Protein AF-A0AAN5CH95-F1 (afdb_monomer_lite)

Secondary structure (DSSP, 8-state):
----EEEE--HHHHHHTT---SEEEHHHHHHHHHS---HHHHHHHHHHEEEPP-----PPPPHHHHHHHHHHHHHHHHHHHHHHH-TT------HHHHHHHHHHHHHHHHHHHHHHHHHHHHHHHHHHHHHHHHHHH-TTS-HHHHHHHHHHHHHHHHHHHHHHHHHHHH-

Sequence (171 aa):
LWMATFVVENRSLLDELNLKKTEFSLDDLEGLYESDADPVALSALLGCIRVKERVEEKRVPTKEFLAKTEQLRLREDEEYKWMKDHPDSYPAVADSVAASSFGREMQAANRQLTVVLNVLLTVVATFVFGFVGLQYTHPDLSQETRLVIGLVMATVVLFADAYFLVKTLDE

Structure (mmCIF, N/CA/C/O backbone):
data_AF-A0AAN5CH95-F1
#
_entry.id   AF-A0AAN5CH95-F1
#
loop_
_atom_site.group_PDB
_atom_site.id
_atom_site.type_symbol
_atom_site.label_atom_id
_atom_site.label_alt_id
_atom_site.label_comp_id
_atom_site.label_asym_id
_atom_site.label_entity_id
_atom_site.label_seq_id
_atom_site.pdbx_PDB_ins_code
_atom_site.Cartn_x
_atom_site.Cartn_y
_atom_site.Cartn_z
_atom_site.occupancy
_atom_site.B_iso_or_equiv
_atom_site.auth_seq_id
_atom_site.auth_comp_id
_atom_site.auth_asym_id
_atom_site.auth_atom_id
_atom_site.pdbx_PDB_model_num
ATOM 1 N N . LEU A 1 1 ? -6.364 23.246 -11.920 1.00 33.62 1 LEU A N 1
ATOM 2 C CA . LEU A 1 1 ? -7.833 23.113 -11.976 1.00 33.62 1 LEU A CA 1
ATOM 3 C C . LEU A 1 1 ? -8.192 23.016 -13.452 1.00 33.62 1 LEU A C 1
ATOM 5 O O . LEU A 1 1 ? -8.024 24.007 -14.145 1.00 33.62 1 LEU A O 1
ATOM 9 N N . TRP A 1 2 ? -8.499 21.830 -13.974 1.00 39.12 2 TRP A N 1
ATOM 10 C CA . TRP A 1 2 ? -8.763 21.647 -15.409 1.00 39.12 2 TRP A CA 1
ATOM 11 C C . TRP A 1 2 ? -10.255 21.355 -15.595 1.00 39.12 2 TRP A C 1
ATOM 13 O O . TRP A 1 2 ? -10.738 20.360 -15.062 1.00 39.12 2 TRP A O 1
ATOM 23 N N . MET A 1 3 ? -10.970 22.246 -16.292 1.00 41.78 3 MET A N 1
ATOM 24 C CA . MET A 1 3 ? -12.407 22.131 -16.578 1.00 41.78 3 MET A CA 1
ATOM 25 C C . MET A 1 3 ? -12.648 21.041 -17.626 1.00 41.78 3 MET A C 1
ATOM 27 O O . MET A 1 3 ? -12.111 21.110 -18.733 1.00 41.78 3 MET A O 1
ATOM 31 N N . ALA A 1 4 ? -13.440 20.030 -17.271 1.00 49.69 4 ALA A N 1
ATOM 32 C CA . ALA A 1 4 ? -13.921 19.032 -18.216 1.00 49.69 4 ALA A CA 1
ATOM 33 C C . ALA A 1 4 ? -14.977 19.670 -19.129 1.00 49.69 4 ALA A C 1
ATOM 35 O O . ALA A 1 4 ? -15.942 20.255 -18.641 1.00 49.69 4 ALA A O 1
ATOM 36 N N . THR A 1 5 ? -14.777 19.568 -20.443 1.00 54.44 5 THR A N 1
ATOM 37 C CA . THR A 1 5 ? -15.723 20.046 -21.454 1.00 54.44 5 THR A CA 1
ATOM 38 C C . THR A 1 5 ? -16.447 18.868 -22.101 1.00 54.44 5 THR A C 1
ATOM 40 O O . THR A 1 5 ? -15.844 17.867 -22.497 1.00 54.44 5 THR A O 1
ATOM 43 N N . PHE A 1 6 ? -17.766 18.986 -22.188 1.00 58.41 6 PHE A N 1
ATOM 44 C CA . PHE A 1 6 ? -18.692 17.973 -22.675 1.00 58.41 6 PHE A CA 1
ATOM 45 C C . PHE A 1 6 ? -19.298 18.419 -24.002 1.00 58.41 6 PHE A C 1
ATOM 47 O O . PHE A 1 6 ? -19.612 19.597 -24.168 1.00 58.41 6 PHE A O 1
ATOM 54 N N . VAL A 1 7 ? -19.481 17.488 -24.939 1.00 58.62 7 VAL A N 1
ATOM 55 C CA . VAL A 1 7 ? -20.092 17.770 -26.245 1.00 58.62 7 VAL A CA 1
ATOM 56 C C . VAL A 1 7 ? -21.387 16.973 -26.367 1.00 58.62 7 VAL A C 1
ATOM 58 O O . VAL A 1 7 ? -21.414 15.776 -26.074 1.00 58.62 7 VAL A O 1
ATOM 61 N N . VAL A 1 8 ? -22.462 17.641 -26.791 1.00 55.62 8 VAL A N 1
ATOM 62 C CA . VAL A 1 8 ? -23.775 17.022 -27.031 1.00 55.62 8 VAL A CA 1
ATOM 63 C C . VAL A 1 8 ? -23.989 16.907 -28.537 1.00 55.62 8 VAL A C 1
ATOM 65 O O . VAL A 1 8 ? -24.054 17.909 -29.246 1.00 55.62 8 VAL A O 1
ATOM 68 N N . GLU A 1 9 ? -24.068 15.675 -29.036 1.00 54.53 9 GLU A N 1
ATOM 69 C CA . GLU A 1 9 ? -24.100 15.384 -30.479 1.00 54.53 9 GLU A CA 1
ATOM 70 C C . GLU A 1 9 ? -25.536 15.346 -31.049 1.00 54.53 9 GLU A C 1
ATOM 72 O O . GLU A 1 9 ? -25.747 15.492 -32.253 1.00 54.53 9 GLU A O 1
ATOM 77 N N . ASN A 1 10 ? -26.547 15.204 -30.183 1.00 55.97 10 ASN A N 1
ATOM 78 C CA . ASN A 1 10 ? -27.949 15.080 -30.576 1.00 55.97 10 ASN A CA 1
ATOM 79 C C . ASN A 1 10 ? -28.628 16.456 -30.731 1.00 55.97 10 ASN A C 1
ATOM 81 O O . ASN A 1 10 ? -29.023 17.081 -29.748 1.00 55.97 10 ASN A O 1
ATOM 85 N N . ARG A 1 11 ? -28.772 16.926 -31.979 1.00 52.00 11 ARG A N 1
ATOM 86 C CA . ARG A 1 11 ? -29.315 18.262 -32.302 1.00 52.00 11 ARG A CA 1
ATOM 87 C C . ARG A 1 11 ? -30.806 18.436 -32.004 1.00 52.00 11 ARG A C 1
ATOM 89 O O . ARG A 1 11 ? -31.222 19.552 -31.724 1.00 52.00 11 ARG A O 1
ATOM 96 N N . SER A 1 12 ? -31.591 17.361 -32.012 1.00 52.78 12 SER A N 1
ATOM 97 C CA . SER A 1 12 ? -33.054 17.416 -31.856 1.00 52.78 12 SER A CA 1
ATOM 98 C C . SER A 1 12 ? -33.488 17.913 -30.471 1.00 52.78 12 SER A C 1
ATOM 100 O O . SER A 1 12 ? -34.473 18.631 -30.354 1.00 52.78 12 SER A O 1
ATOM 102 N N . LEU A 1 13 ? -32.731 17.555 -29.427 1.00 53.50 13 LEU A N 1
ATOM 103 C CA . LEU A 1 13 ? -33.013 17.937 -28.035 1.00 53.50 13 LEU A CA 1
ATOM 104 C C . LEU A 1 13 ? -32.450 19.322 -27.673 1.00 53.50 13 LEU A C 1
ATOM 106 O O . LEU A 1 13 ? -32.910 19.947 -26.721 1.00 53.50 13 LEU A O 1
ATOM 110 N N . LEU A 1 14 ? -31.473 19.819 -28.439 1.00 53.34 14 LEU A N 1
ATOM 111 C CA . LEU A 1 14 ? -30.931 21.172 -28.274 1.00 53.34 14 LEU A CA 1
ATOM 112 C C . LEU A 1 14 ? -31.940 22.240 -28.717 1.00 53.34 14 LEU A C 1
ATOM 114 O O . LEU A 1 14 ? -32.026 23.294 -28.087 1.00 53.34 14 LEU A O 1
ATOM 118 N N . ASP A 1 15 ? -32.732 21.941 -29.751 1.00 55.38 15 ASP A N 1
ATOM 119 C CA . ASP A 1 15 ? -33.787 22.830 -30.243 1.00 55.38 15 ASP A CA 1
ATOM 120 C C . ASP A 1 15 ? -35.007 22.861 -29.300 1.00 55.38 15 ASP A C 1
ATOM 122 O O . ASP A 1 15 ? -35.546 23.938 -29.052 1.00 55.38 15 ASP A O 1
ATOM 126 N N . GLU A 1 16 ? -35.405 21.726 -28.704 1.00 53.97 16 GLU A N 1
ATOM 127 C CA . GLU A 1 16 ? -36.497 21.675 -27.708 1.00 53.97 16 GLU A CA 1
ATOM 128 C C . GLU A 1 16 ? -36.153 22.410 -26.405 1.00 53.97 16 GLU A C 1
ATOM 130 O O . GLU A 1 16 ? -37.018 23.052 -25.809 1.00 53.97 16 GLU A O 1
ATOM 135 N N . LEU A 1 17 ? -34.886 22.373 -25.985 1.00 56.75 17 LEU A N 1
ATOM 136 C CA . LEU A 1 17 ? -34.401 23.084 -24.796 1.00 56.75 17 LEU A CA 1
ATOM 137 C C . LEU A 1 17 ? -33.902 24.507 -25.096 1.00 56.75 17 LEU A C 1
ATOM 139 O O . LEU A 1 17 ? -33.457 25.207 -24.188 1.00 56.75 17 LEU A O 1
ATOM 143 N N . ASN A 1 18 ? -33.995 24.961 -26.353 1.00 50.62 18 ASN A N 1
ATOM 144 C CA . ASN A 1 18 ? -33.574 26.291 -26.808 1.00 50.62 18 ASN A CA 1
ATOM 145 C C . ASN A 1 18 ? -32.097 26.620 -26.480 1.00 50.62 18 ASN A C 1
ATOM 147 O O . ASN A 1 18 ? -31.717 27.776 -26.261 1.00 50.62 18 ASN A O 1
ATOM 151 N N . LEU A 1 19 ? -31.244 25.593 -26.433 1.00 57.41 19 LEU A N 1
ATOM 152 C CA . LEU A 1 19 ? -29.834 25.701 -26.069 1.00 57.41 19 LEU A CA 1
ATOM 153 C C . LEU A 1 19 ? -28.980 25.820 -27.336 1.00 57.41 19 LEU A C 1
ATOM 155 O O . LEU A 1 19 ? -28.738 24.855 -28.052 1.00 57.41 19 LEU A O 1
ATOM 159 N N . LYS A 1 20 ? -28.460 27.024 -27.601 1.00 53.81 20 LYS A N 1
ATOM 160 C CA . LYS A 1 20 ? -27.616 27.314 -28.782 1.00 53.81 20 LYS A CA 1
ATOM 161 C C . LYS A 1 20 ? -26.172 26.809 -28.677 1.00 53.81 20 LYS A C 1
ATOM 163 O O . LYS A 1 20 ? -25.408 26.957 -29.630 1.00 53.81 20 LYS A O 1
ATOM 168 N N . LYS A 1 21 ? -25.764 26.287 -27.519 1.00 55.28 21 LYS A N 1
ATOM 169 C CA . LYS A 1 21 ? -24.371 25.936 -27.219 1.00 55.28 21 LYS A CA 1
ATOM 170 C C . LYS A 1 21 ? -24.211 24.417 -27.268 1.00 55.28 21 LYS A C 1
ATOM 172 O O . LYS A 1 21 ? -24.979 23.696 -26.652 1.00 55.28 21 LYS A O 1
ATOM 177 N N . THR A 1 22 ? -23.222 23.941 -28.018 1.00 54.00 22 THR A N 1
ATOM 178 C CA . THR A 1 22 ? -22.950 22.507 -28.236 1.00 54.00 22 THR A CA 1
ATOM 179 C C . THR A 1 22 ? -21.805 21.971 -27.370 1.00 54.00 22 THR A C 1
ATOM 181 O O . THR A 1 22 ? -21.511 20.779 -27.412 1.00 54.00 22 THR A O 1
ATOM 184 N N . GLU A 1 23 ? -21.158 22.846 -26.594 1.00 57.53 23 GLU A N 1
ATOM 185 C CA . GLU A 1 23 ? -20.067 22.525 -25.672 1.00 57.53 23 GLU A CA 1
ATOM 186 C C . GLU A 1 23 ? -20.398 23.076 -24.278 1.00 57.53 23 GLU A C 1
ATOM 188 O O . GLU A 1 23 ? -20.630 24.279 -24.127 1.00 57.53 23 GLU A O 1
ATOM 193 N N . PHE A 1 24 ? -20.412 22.211 -23.267 1.00 59.81 24 PHE A N 1
ATOM 194 C CA . PHE A 1 24 ? -20.768 22.559 -21.889 1.00 59.81 24 PHE A CA 1
ATOM 195 C C . PHE A 1 24 ? -19.590 22.291 -20.947 1.00 59.81 24 PHE A C 1
ATOM 197 O O . PHE A 1 24 ? -18.926 21.261 -21.064 1.00 59.81 24 PHE A O 1
ATOM 204 N N . SER A 1 25 ? -19.312 23.216 -20.027 1.00 57.97 25 SER A N 1
ATOM 205 C CA . SER A 1 25 ? -18.417 22.983 -18.878 1.00 57.97 25 SER A CA 1
ATOM 206 C C . SER A 1 25 ? -19.212 22.400 -17.698 1.00 57.97 25 SER A C 1
ATOM 208 O O . SER A 1 25 ? -20.439 22.482 -17.696 1.00 57.97 25 SER A O 1
ATOM 210 N N . LEU A 1 26 ? -18.539 21.847 -16.681 1.00 56.69 26 LEU A N 1
ATOM 211 C CA . LEU A 1 26 ? -19.194 21.385 -15.441 1.00 56.69 26 LEU A CA 1
ATOM 212 C C . LEU A 1 26 ? -20.021 22.496 -14.767 1.00 56.69 26 LEU A C 1
ATOM 214 O O . LEU A 1 26 ? -21.150 22.238 -14.367 1.00 56.69 26 LEU A O 1
ATOM 218 N N . ASP A 1 27 ? -19.499 23.725 -14.732 1.00 61.00 27 ASP A N 1
ATOM 219 C CA . ASP A 1 27 ? -20.184 24.877 -14.124 1.00 61.00 27 ASP A CA 1
ATOM 220 C C . ASP A 1 27 ? -21.465 25.271 -14.890 1.00 61.00 27 ASP A C 1
ATOM 222 O O . ASP A 1 27 ? -22.464 25.669 -14.297 1.00 61.00 27 ASP A O 1
ATOM 226 N N . ASP A 1 28 ? -21.464 25.113 -16.222 1.00 62.59 28 ASP A N 1
ATOM 227 C CA . ASP A 1 28 ? -22.647 25.370 -17.057 1.00 62.59 28 ASP A CA 1
ATOM 228 C C . ASP A 1 28 ? -23.739 24.310 -16.801 1.00 62.59 28 ASP A C 1
ATOM 230 O O . ASP A 1 28 ? -24.929 24.602 -16.912 1.00 62.59 28 ASP A O 1
ATOM 234 N N . LEU A 1 29 ? -23.343 23.076 -16.465 1.00 61.78 29 LEU A N 1
ATOM 235 C CA . LEU A 1 29 ? -24.256 21.966 -16.186 1.00 61.78 29 LEU A CA 1
ATOM 236 C C . LEU A 1 29 ? -24.918 22.109 -14.806 1.00 61.78 29 LEU A C 1
ATOM 238 O O . LEU A 1 29 ? -26.097 21.793 -14.655 1.00 61.78 29 LEU A O 1
ATOM 242 N N . GLU A 1 30 ? -24.172 22.613 -13.821 1.00 63.47 30 GLU A N 1
ATOM 243 C CA . GLU A 1 30 ? -24.667 22.894 -12.469 1.00 63.47 30 GLU A CA 1
ATOM 244 C C . GLU A 1 30 ? -25.701 24.033 -12.480 1.00 63.47 30 GLU A C 1
ATOM 246 O O . GLU A 1 30 ? -26.777 23.892 -11.900 1.00 63.47 30 GLU A O 1
ATOM 251 N N . GLY A 1 31 ? -25.469 25.091 -13.268 1.00 62.28 31 GLY A N 1
ATOM 252 C CA . GLY A 1 31 ? -26.448 26.171 -13.454 1.00 62.28 31 GLY A CA 1
ATOM 253 C C . GLY A 1 31 ? -27.760 25.736 -14.129 1.00 62.28 31 GLY A C 1
ATOM 254 O O . GLY A 1 31 ? -28.807 26.341 -13.900 1.00 62.28 31 GLY A O 1
ATOM 255 N N . LEU A 1 32 ? -27.733 24.668 -14.934 1.00 62.69 32 LEU A N 1
ATOM 256 C CA . LEU A 1 32 ? -28.929 24.063 -15.537 1.00 62.69 32 LEU A CA 1
ATOM 257 C C . LEU A 1 32 ? -29.699 23.153 -14.570 1.00 62.69 32 LEU A C 1
ATOM 259 O O . LEU A 1 32 ? -30.886 22.929 -14.785 1.00 62.69 32 LEU A O 1
ATOM 263 N N . TYR A 1 33 ? -29.036 22.633 -13.536 1.00 60.00 33 TYR A N 1
ATOM 264 C CA . TYR A 1 33 ? -29.663 21.857 -12.466 1.00 60.00 33 TYR A CA 1
ATOM 265 C C . TYR A 1 33 ? -30.299 22.761 -11.397 1.00 60.00 33 TYR A C 1
ATOM 267 O O . TYR A 1 33 ? -31.313 22.392 -10.811 1.00 60.00 33 TYR A O 1
ATOM 275 N N . GLU A 1 34 ? -29.727 23.946 -11.153 1.00 63.53 34 GLU A N 1
ATOM 276 C CA . GLU A 1 34 ? -30.288 24.939 -10.221 1.00 63.53 34 GLU A CA 1
ATOM 277 C C . GLU A 1 34 ? -31.446 25.761 -10.811 1.00 63.53 34 GLU A C 1
ATOM 279 O O . GLU A 1 34 ? -32.284 26.276 -10.072 1.00 63.53 34 GLU A O 1
ATOM 284 N N . SER A 1 35 ? -31.516 25.897 -12.136 1.00 58.41 35 SER A N 1
ATOM 285 C CA . SER A 1 35 ? -32.719 26.387 -12.812 1.00 58.41 35 SER A CA 1
ATOM 286 C C . SER A 1 35 ? -33.765 25.270 -12.784 1.00 58.41 35 SER A C 1
ATOM 288 O O . SER A 1 35 ? -33.402 24.146 -13.097 1.00 58.41 35 SER A O 1
ATOM 290 N N . ASP A 1 36 ? -35.025 25.556 -12.416 1.00 53.97 36 ASP A N 1
ATOM 291 C CA . ASP A 1 36 ? -36.176 24.622 -12.338 1.00 53.97 36 ASP A CA 1
ATOM 292 C C . ASP A 1 36 ? -36.509 23.918 -13.684 1.00 53.97 36 ASP A C 1
ATOM 294 O O . ASP A 1 36 ? -37.611 24.023 -14.229 1.00 53.97 36 ASP A O 1
ATOM 298 N N . ALA A 1 37 ? -35.542 23.224 -14.276 1.00 58.00 37 ALA A N 1
ATOM 299 C CA . ALA A 1 37 ? -35.657 22.491 -15.517 1.00 58.00 37 ALA A CA 1
ATOM 300 C C . ALA A 1 37 ? -36.278 21.121 -15.241 1.00 58.00 37 ALA A C 1
ATOM 302 O O . ALA A 1 37 ? -35.960 20.447 -14.260 1.00 58.00 37 ALA A O 1
ATOM 303 N N . ASP A 1 38 ? -37.176 20.709 -16.133 1.00 59.66 38 ASP A N 1
ATOM 304 C CA . ASP A 1 38 ? -37.957 19.486 -15.990 1.00 59.66 38 ASP A CA 1
ATOM 305 C C . ASP A 1 38 ? -37.013 18.269 -15.822 1.00 59.66 38 ASP A C 1
ATOM 307 O O . ASP A 1 38 ? -36.186 18.006 -16.709 1.00 59.66 38 ASP A O 1
ATOM 311 N N . PRO A 1 39 ? -37.079 17.512 -14.706 1.00 62.38 39 PRO A N 1
ATOM 312 C CA . PRO A 1 39 ? -36.108 16.459 -14.381 1.00 62.38 39 PRO A CA 1
ATOM 313 C C . PRO A 1 39 ? -36.018 15.364 -15.454 1.00 62.38 39 PRO A C 1
ATOM 315 O O . PRO A 1 39 ? -34.977 14.721 -15.623 1.00 62.38 39 PRO A O 1
ATOM 318 N N . VAL A 1 40 ? -37.092 15.179 -16.225 1.00 58.72 40 VAL A N 1
ATOM 319 C CA . VAL A 1 40 ? -37.139 14.246 -17.357 1.00 58.72 40 VAL A CA 1
ATOM 320 C C . VAL A 1 40 ? -36.204 14.699 -18.484 1.00 58.72 40 VAL A C 1
ATOM 322 O O . VAL A 1 40 ? -35.447 13.881 -19.012 1.00 58.72 40 VAL A O 1
ATOM 325 N N . ALA A 1 41 ? -36.175 15.994 -18.804 1.00 62.12 41 ALA A N 1
ATOM 326 C CA . ALA A 1 41 ? -35.332 16.543 -19.865 1.00 62.12 41 ALA A CA 1
ATOM 327 C C . ALA A 1 41 ? -33.840 16.540 -19.484 1.00 62.12 41 ALA A C 1
ATOM 329 O O . ALA A 1 41 ? -32.989 16.220 -20.316 1.00 62.12 41 ALA A O 1
ATOM 330 N N . LEU A 1 42 ? -33.524 16.795 -18.209 1.00 61.84 42 LEU A N 1
ATOM 331 C CA . LEU A 1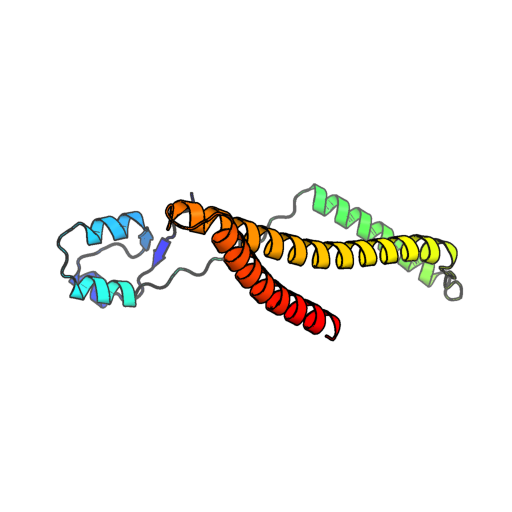 42 ? -32.161 16.698 -17.665 1.00 61.84 42 LEU A CA 1
ATOM 332 C C . LEU A 1 42 ? -31.596 15.276 -17.777 1.00 61.84 42 LEU A C 1
ATOM 334 O O . LEU A 1 42 ? -30.454 15.086 -18.203 1.00 61.84 42 LEU A O 1
ATOM 338 N N . SER A 1 43 ? -32.407 14.264 -17.456 1.00 60.81 43 SER A N 1
ATOM 339 C CA . SER A 1 43 ? -31.990 12.861 -17.562 1.00 60.81 43 SER A CA 1
ATOM 340 C C . SER A 1 43 ? -31.726 12.429 -19.013 1.00 60.81 43 SER A C 1
ATOM 342 O O . SER A 1 43 ? -30.753 11.721 -19.284 1.00 60.81 43 SER A O 1
ATOM 344 N N . ALA A 1 44 ? -32.535 12.916 -19.961 1.00 62.59 44 ALA A N 1
ATOM 345 C CA . ALA A 1 44 ? -32.347 12.668 -21.388 1.00 62.59 44 ALA A CA 1
ATOM 346 C C . ALA A 1 44 ? -31.085 13.358 -21.932 1.00 62.59 44 ALA A C 1
ATOM 348 O O . ALA A 1 44 ? -30.366 12.781 -22.754 1.00 62.59 44 ALA A O 1
ATOM 349 N N . LEU A 1 45 ? -30.779 14.562 -21.436 1.00 62.84 45 LEU A N 1
ATOM 350 C CA . LEU A 1 45 ? -29.578 15.308 -21.801 1.00 62.84 45 LEU A CA 1
ATOM 351 C C . LEU A 1 45 ? -28.316 14.598 -21.293 1.00 62.84 45 LEU A C 1
ATOM 353 O O . LEU A 1 45 ? -27.405 14.367 -22.085 1.00 62.84 45 LEU A O 1
ATOM 357 N N . LEU A 1 46 ? -28.293 14.155 -20.030 1.00 63.59 46 LEU A N 1
ATOM 358 C CA . LEU A 1 46 ? -27.183 13.377 -19.455 1.00 63.59 46 LEU A CA 1
ATOM 359 C C . LEU A 1 46 ? -26.921 12.071 -20.221 1.00 63.59 46 LEU A C 1
ATOM 361 O O . LEU A 1 46 ? -25.764 11.699 -20.414 1.00 63.59 46 LEU A O 1
ATOM 365 N N . GLY A 1 47 ? -27.972 11.412 -20.720 1.00 61.75 47 GLY A N 1
ATOM 366 C CA . GLY A 1 47 ? -27.845 10.229 -21.579 1.00 61.75 47 GLY A CA 1
ATOM 367 C C . GLY A 1 47 ? -27.218 10.506 -22.954 1.00 61.75 47 GLY A C 1
ATOM 368 O O . GLY A 1 47 ? -26.708 9.584 -23.589 1.00 61.75 47 GLY A O 1
ATOM 369 N N . CYS A 1 48 ? -27.224 11.762 -23.410 1.00 55.91 48 CYS A N 1
ATOM 370 C CA . CYS A 1 48 ? -26.682 12.183 -24.706 1.00 55.91 48 CYS A CA 1
ATOM 371 C C . CYS A 1 48 ? -25.286 12.820 -24.619 1.00 55.91 48 CYS A C 1
ATOM 373 O O . CYS A 1 48 ? -24.691 13.121 -25.658 1.00 55.91 48 CYS A O 1
ATOM 375 N N . ILE A 1 49 ? -24.754 13.044 -23.414 1.00 63.25 49 ILE A N 1
ATOM 376 C CA . ILE A 1 49 ? -23.421 13.619 -23.240 1.00 63.25 49 ILE A CA 1
ATOM 377 C C . ILE A 1 49 ? -22.365 12.544 -23.506 1.00 63.25 49 ILE A C 1
ATOM 379 O O . ILE A 1 49 ? -22.283 11.536 -22.803 1.00 63.25 49 ILE A O 1
ATOM 383 N N . ARG A 1 50 ? -21.491 12.790 -24.486 1.00 55.34 50 ARG A N 1
ATOM 384 C CA . ARG A 1 50 ? -20.258 12.016 -24.667 1.00 55.34 50 ARG A CA 1
ATOM 385 C C . ARG A 1 50 ? -19.069 12.870 -24.254 1.00 55.34 50 ARG A C 1
ATOM 387 O O . ARG A 1 50 ? -18.894 13.999 -24.710 1.00 55.34 50 ARG A O 1
ATOM 394 N N . VAL A 1 51 ? -18.252 12.326 -23.356 1.00 57.66 51 VAL A N 1
ATOM 395 C CA . VAL A 1 51 ? -16.996 12.954 -22.935 1.00 57.66 51 VAL A CA 1
ATOM 396 C C . VAL A 1 51 ? -16.079 13.022 -24.152 1.00 57.66 51 VAL A C 1
ATOM 398 O O . VAL A 1 51 ? -15.801 11.995 -24.772 1.00 57.66 51 VAL A O 1
ATOM 401 N N . LYS A 1 52 ? -15.630 14.228 -24.512 1.00 58.06 52 LYS A N 1
ATOM 402 C CA . LYS A 1 52 ? -14.691 14.427 -25.619 1.00 58.06 52 LYS A CA 1
ATOM 403 C C . LYS A 1 52 ? -13.404 13.668 -25.299 1.00 58.06 52 LYS A C 1
ATOM 405 O O . LYS A 1 52 ? -12.781 13.909 -24.265 1.00 58.06 52 LYS A O 1
ATOM 410 N N . GLU A 1 53 ? -13.042 12.720 -26.161 1.00 55.81 53 GLU A N 1
ATOM 411 C CA . GLU A 1 53 ? -11.865 11.878 -25.969 1.00 55.81 53 GLU A CA 1
ATOM 412 C C . GLU A 1 53 ? -10.609 12.751 -25.863 1.00 55.81 53 GLU A C 1
ATOM 414 O O . GLU A 1 53 ? -10.361 13.645 -26.679 1.00 55.81 53 GLU A O 1
ATOM 419 N N . ARG A 1 54 ? -9.845 12.524 -24.792 1.00 48.38 54 ARG A N 1
ATOM 420 C CA . ARG A 1 54 ? -8.629 13.265 -24.471 1.00 48.38 54 ARG A CA 1
ATOM 421 C C . ARG A 1 54 ? -7.579 12.942 -25.532 1.00 48.38 54 ARG A C 1
ATOM 423 O O . ARG A 1 54 ? -6.967 11.882 -25.483 1.00 48.38 54 ARG A O 1
ATOM 430 N N . VAL A 1 55 ? -7.332 13.866 -26.456 1.00 58.38 55 VAL A N 1
ATOM 431 C CA . VAL A 1 55 ? -6.152 13.790 -27.323 1.00 58.38 55 VAL A CA 1
ATOM 432 C C . VAL A 1 55 ? -4.931 13.953 -26.422 1.00 58.38 55 VAL A C 1
ATOM 434 O O . VAL A 1 55 ? -4.715 15.023 -25.854 1.00 58.38 55 VAL A O 1
ATOM 437 N N . GLU A 1 56 ? -4.169 12.878 -26.222 1.00 57.28 56 GLU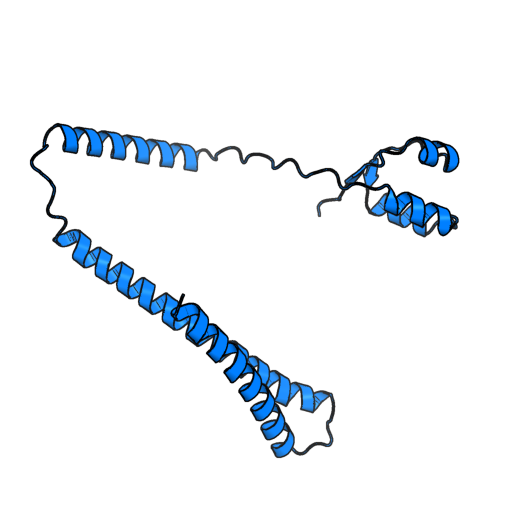 A N 1
ATOM 438 C CA . GLU A 1 56 ? -2.900 12.948 -25.505 1.00 57.28 56 GLU A CA 1
ATOM 439 C C . GLU A 1 56 ? -1.966 13.902 -26.252 1.00 57.28 56 GLU A C 1
ATOM 441 O O . GLU A 1 56 ? -1.534 13.642 -27.377 1.00 57.28 56 GLU A O 1
ATOM 446 N N . GLU A 1 57 ? -1.659 15.039 -25.632 1.00 59.16 57 GLU A N 1
ATOM 447 C CA . GLU A 1 57 ? -0.663 15.960 -26.152 1.00 59.16 57 GLU A CA 1
ATOM 448 C C . GLU A 1 57 ? 0.698 15.256 -26.083 1.00 59.16 57 GLU A C 1
ATOM 450 O O . GLU A 1 57 ? 1.268 15.038 -25.008 1.00 59.16 57 GLU A O 1
ATOM 455 N N . LYS A 1 58 ? 1.191 14.811 -27.243 1.00 59.56 58 LYS A N 1
ATOM 456 C CA . LYS A 1 58 ? 2.479 14.129 -27.367 1.00 59.56 58 LYS A CA 1
ATOM 457 C C . LYS A 1 58 ? 3.556 15.050 -26.797 1.00 59.56 58 LYS A C 1
ATOM 459 O O . LYS A 1 58 ? 3.861 16.083 -27.388 1.00 59.56 58 LYS A O 1
ATOM 464 N N . ARG A 1 59 ? 4.109 14.685 -25.634 1.00 59.88 59 ARG A N 1
ATOM 465 C CA . ARG A 1 59 ? 5.104 15.497 -24.918 1.00 59.88 59 ARG A CA 1
ATOM 466 C C . ARG A 1 59 ? 6.237 15.872 -25.871 1.00 59.88 59 ARG A C 1
ATOM 468 O O . ARG A 1 59 ? 6.933 14.994 -26.382 1.00 59.88 59 ARG A O 1
ATOM 475 N N . VAL A 1 60 ? 6.416 17.169 -26.109 1.00 65.12 60 VAL A N 1
ATOM 476 C CA . VAL A 1 60 ? 7.535 17.681 -26.903 1.00 65.12 60 VAL A CA 1
ATOM 477 C C . VAL A 1 60 ? 8.825 17.381 -26.127 1.00 65.12 60 VAL A C 1
ATOM 479 O O . VAL A 1 60 ? 8.912 17.756 -24.955 1.00 65.12 60 VAL A O 1
ATOM 482 N N . PRO A 1 61 ? 9.813 16.679 -26.711 1.00 65.56 61 PRO A N 1
ATOM 483 C CA . PRO A 1 61 ? 11.025 16.304 -25.990 1.00 65.56 61 PRO A CA 1
ATOM 484 C C . PRO A 1 61 ? 11.782 17.538 -25.480 1.00 65.56 61 PRO A C 1
ATOM 486 O O . PRO A 1 61 ? 12.145 18.419 -26.260 1.00 65.56 61 PRO A O 1
ATOM 489 N N . THR A 1 62 ? 12.053 17.601 -24.174 1.00 76.25 62 THR A N 1
ATOM 490 C CA . THR A 1 62 ? 12.925 18.630 -23.585 1.00 76.25 62 THR A CA 1
ATOM 491 C C . THR A 1 62 ? 14.334 18.515 -24.176 1.00 76.25 62 THR A C 1
ATOM 493 O O . THR A 1 62 ? 14.815 17.409 -24.426 1.00 76.25 62 THR A O 1
ATOM 496 N N . LYS A 1 63 ? 15.035 19.645 -24.351 1.00 78.75 63 LYS A N 1
ATOM 497 C CA . LYS A 1 63 ? 16.407 19.697 -24.901 1.00 78.75 63 LYS A CA 1
ATOM 498 C C . LYS A 1 63 ? 17.382 18.727 -24.214 1.00 78.75 63 LYS A C 1
ATOM 500 O O . LYS A 1 63 ? 18.234 18.148 -24.876 1.00 78.75 63 LYS A O 1
ATOM 505 N N . GLU A 1 64 ? 17.222 18.508 -22.910 1.00 79.12 64 GLU A N 1
ATOM 506 C CA . GLU A 1 64 ? 18.035 17.560 -22.138 1.00 79.12 64 GLU A CA 1
ATOM 507 C C . GLU A 1 64 ? 17.837 16.099 -22.562 1.00 79.12 64 GLU A C 1
ATOM 509 O O . GLU A 1 64 ? 18.800 15.336 -22.600 1.00 79.12 64 GLU A O 1
ATOM 514 N N . PHE A 1 65 ? 16.607 15.702 -22.906 1.00 77.81 65 PHE A N 1
ATOM 515 C CA . PHE A 1 65 ? 16.335 14.347 -23.386 1.00 77.81 65 PHE A CA 1
ATOM 516 C C . PHE A 1 65 ? 16.967 14.127 -24.752 1.00 77.81 65 PHE A C 1
ATOM 518 O O . PHE A 1 65 ? 17.606 13.103 -24.948 1.00 77.81 65 PHE A O 1
ATOM 525 N N . LEU A 1 66 ? 16.871 15.111 -25.650 1.00 81.56 66 LEU A N 1
ATOM 526 C CA . LEU A 1 66 ? 17.498 15.038 -26.970 1.00 81.56 66 LEU A CA 1
ATOM 527 C C . LEU A 1 66 ? 19.022 14.902 -26.863 1.00 81.56 66 LEU A C 1
ATOM 529 O O . LEU A 1 66 ? 19.592 14.024 -27.505 1.00 81.56 66 LEU A O 1
ATOM 533 N N . ALA A 1 67 ? 19.660 15.688 -25.988 1.00 82.81 67 ALA A N 1
ATOM 534 C CA . ALA A 1 67 ? 21.101 15.598 -25.745 1.00 82.81 67 ALA A CA 1
ATOM 535 C C . ALA A 1 67 ? 21.514 14.229 -25.175 1.00 82.81 67 ALA A C 1
ATOM 537 O O . ALA A 1 67 ? 22.521 13.657 -25.590 1.00 82.81 67 ALA A O 1
ATOM 538 N N . LYS A 1 68 ? 20.724 13.662 -24.252 1.00 82.06 68 LYS A N 1
ATOM 539 C CA . LYS A 1 68 ? 20.972 12.307 -23.734 1.00 82.06 68 LYS A CA 1
ATOM 540 C C . LYS A 1 68 ? 20.767 11.235 -24.802 1.00 82.06 68 LYS A C 1
ATOM 542 O O . LYS A 1 68 ? 21.560 10.304 -24.874 1.00 82.06 68 LYS A O 1
ATOM 547 N N . THR A 1 69 ? 19.732 11.353 -25.630 1.00 83.06 69 THR A N 1
ATOM 548 C CA . THR A 1 69 ? 19.480 10.410 -26.726 1.00 83.06 69 THR A CA 1
ATOM 549 C C . THR A 1 69 ? 20.605 10.446 -27.758 1.00 83.06 69 THR A C 1
ATOM 551 O O . THR A 1 69 ? 21.011 9.395 -28.242 1.00 83.06 69 THR A O 1
ATOM 554 N N . GLU A 1 70 ? 21.150 11.624 -28.060 1.00 83.44 70 GLU A N 1
ATOM 555 C CA . GLU A 1 70 ? 22.293 11.772 -28.965 1.00 83.44 70 GLU A CA 1
ATOM 556 C C . GLU A 1 70 ? 23.563 11.125 -28.393 1.00 83.44 70 GLU A C 1
ATOM 558 O O . GLU A 1 70 ? 24.218 10.348 -29.084 1.00 83.44 70 GLU A O 1
ATOM 563 N N . GLN A 1 71 ? 23.860 11.343 -27.106 1.00 83.38 71 GLN A N 1
ATOM 564 C CA . GLN A 1 71 ? 24.984 10.676 -26.434 1.00 83.38 71 GLN A CA 1
ATOM 565 C C . GLN A 1 71 ? 24.849 9.148 -26.423 1.00 83.38 71 GLN A C 1
ATOM 567 O O . GLN A 1 71 ? 25.842 8.443 -26.591 1.00 83.38 71 GLN A O 1
ATOM 572 N N . LEU A 1 72 ? 23.632 8.630 -26.223 1.00 85.12 72 LEU A N 1
ATOM 573 C CA . LEU A 1 72 ? 23.375 7.189 -26.247 1.00 85.12 72 LEU A CA 1
ATOM 574 C C . LEU A 1 72 ? 23.566 6.603 -27.648 1.00 85.12 72 LEU A C 1
ATOM 576 O O . LEU A 1 72 ? 24.189 5.554 -27.766 1.00 85.12 72 LEU A O 1
ATOM 580 N N . ARG A 1 73 ? 23.112 7.301 -28.697 1.00 83.50 73 ARG A N 1
ATOM 581 C CA . ARG A 1 73 ? 23.321 6.872 -30.090 1.00 83.50 73 ARG A CA 1
ATOM 582 C C . ARG A 1 73 ? 24.800 6.800 -30.455 1.00 83.50 73 ARG A C 1
ATOM 584 O O . ARG A 1 73 ? 25.218 5.821 -31.051 1.00 83.50 73 ARG A O 1
ATOM 591 N N . LEU A 1 74 ? 25.591 7.800 -30.059 1.00 86.38 74 LEU A N 1
ATOM 592 C CA . LEU A 1 74 ? 27.034 7.802 -30.322 1.00 86.38 74 LEU A CA 1
ATOM 593 C C . LEU A 1 74 ? 27.735 6.614 -29.651 1.00 86.38 74 LEU A C 1
ATOM 595 O O . LEU A 1 74 ? 28.570 5.965 -30.272 1.00 86.38 74 LEU A O 1
ATOM 599 N N . ARG A 1 75 ? 27.358 6.294 -28.406 1.00 79.69 75 ARG A N 1
ATOM 600 C CA . ARG A 1 75 ? 27.901 5.132 -27.689 1.00 79.69 75 ARG A CA 1
ATOM 601 C C . ARG A 1 75 ? 27.517 3.811 -28.357 1.00 79.69 75 ARG A C 1
ATOM 603 O O . ARG A 1 75 ? 28.354 2.925 -28.467 1.00 79.69 75 ARG A O 1
ATOM 610 N N . GLU A 1 76 ? 26.269 3.690 -28.799 1.00 82.94 76 GLU A N 1
ATOM 611 C CA . GLU A 1 76 ? 25.779 2.497 -29.496 1.00 82.94 76 GLU A CA 1
ATOM 612 C C . GLU A 1 76 ? 26.501 2.294 -30.837 1.00 82.94 76 GLU A C 1
ATOM 614 O O . GLU A 1 76 ? 26.914 1.179 -31.151 1.00 82.94 76 GLU A O 1
ATOM 619 N N . ASP A 1 77 ? 26.737 3.371 -31.593 1.00 83.06 77 ASP A N 1
ATOM 620 C CA . ASP A 1 77 ? 27.477 3.326 -32.859 1.00 83.06 77 ASP A CA 1
ATOM 621 C C . ASP A 1 77 ? 28.946 2.904 -32.652 1.00 83.06 77 ASP A C 1
ATOM 623 O O . ASP A 1 77 ? 29.500 2.134 -33.446 1.00 83.06 77 ASP A O 1
ATOM 627 N N . GLU A 1 78 ? 29.582 3.381 -31.577 1.00 84.00 78 GLU A N 1
ATOM 628 C CA . GLU A 1 78 ? 30.938 2.980 -31.183 1.00 84.00 78 GLU A CA 1
ATOM 629 C C . GLU A 1 78 ? 31.006 1.499 -30.780 1.00 84.00 78 GLU A C 1
ATOM 631 O O . GLU A 1 78 ? 31.883 0.777 -31.264 1.00 84.00 78 GLU A O 1
ATOM 636 N N . GLU A 1 79 ? 30.067 1.027 -29.953 1.00 78.19 79 GLU A N 1
ATOM 637 C CA . GLU A 1 79 ? 29.967 -0.383 -29.551 1.00 78.19 79 GLU A CA 1
ATOM 638 C C . GLU A 1 79 ? 29.702 -1.291 -30.759 1.00 78.19 79 GLU A C 1
ATOM 640 O O . GLU A 1 79 ? 30.383 -2.304 -30.934 1.00 78.19 79 GLU A O 1
ATOM 645 N N . TYR A 1 80 ? 28.787 -0.902 -31.650 1.00 78.38 80 TYR A N 1
ATOM 646 C CA . TYR A 1 80 ? 28.482 -1.660 -32.862 1.00 78.38 80 TYR A CA 1
ATOM 647 C C . TYR A 1 80 ? 29.695 -1.769 -33.792 1.00 78.38 80 TYR A C 1
ATOM 649 O O . TYR A 1 80 ? 29.990 -2.843 -34.329 1.00 78.38 80 TYR A O 1
ATOM 657 N N . LYS A 1 81 ? 30.437 -0.669 -33.969 1.00 84.88 81 LYS A N 1
ATOM 658 C CA . LYS A 1 81 ? 31.671 -0.668 -34.762 1.00 84.88 81 LYS A CA 1
ATOM 659 C C . LYS A 1 81 ? 32.733 -1.570 -34.134 1.00 84.88 81 LYS A C 1
ATOM 661 O O . LYS A 1 81 ? 33.356 -2.354 -34.846 1.00 84.88 81 LYS A O 1
ATOM 666 N N . TRP A 1 82 ? 32.885 -1.516 -32.812 1.00 80.00 82 TRP A N 1
ATOM 667 C CA . TRP A 1 82 ? 33.818 -2.374 -32.086 1.00 80.00 82 TRP A CA 1
ATOM 668 C C . TRP A 1 82 ? 33.477 -3.866 -32.235 1.00 80.00 82 TRP A C 1
ATOM 670 O O . TRP A 1 82 ? 34.376 -4.655 -32.528 1.00 80.00 82 TRP A O 1
ATOM 680 N N . MET A 1 83 ? 32.193 -4.238 -32.126 1.00 76.81 83 MET A N 1
ATOM 681 C CA . MET A 1 83 ? 31.708 -5.616 -32.319 1.00 76.81 83 MET A CA 1
ATOM 682 C C . MET A 1 83 ? 31.931 -6.118 -33.751 1.00 76.81 83 MET A C 1
ATOM 684 O O . MET A 1 83 ? 32.264 -7.283 -33.957 1.00 76.81 83 MET A O 1
ATOM 688 N N . LYS A 1 84 ? 31.763 -5.245 -34.751 1.00 79.38 84 LYS A N 1
ATOM 689 C CA . LYS A 1 84 ? 32.000 -5.585 -36.159 1.00 79.38 84 LYS A CA 1
ATOM 690 C C . LYS A 1 84 ? 33.484 -5.797 -36.464 1.00 79.38 84 LYS A C 1
ATOM 692 O O . LYS A 1 84 ? 33.818 -6.701 -37.228 1.00 79.38 84 LYS A O 1
ATOM 697 N N . ASP A 1 85 ? 34.348 -4.963 -35.890 1.00 81.75 85 ASP A N 1
ATOM 698 C CA . ASP A 1 85 ? 35.796 -5.025 -36.105 1.00 81.75 85 ASP A CA 1
ATOM 699 C C . ASP A 1 85 ? 36.444 -6.191 -35.330 1.00 81.75 85 ASP A C 1
ATOM 701 O O . ASP A 1 85 ? 37.500 -6.682 -35.731 1.00 81.75 85 ASP A O 1
ATOM 705 N N . HIS A 1 86 ? 35.792 -6.684 -34.269 1.00 73.25 86 HIS A N 1
ATOM 706 C CA . HIS A 1 86 ? 36.272 -7.793 -33.440 1.00 73.25 86 HIS A CA 1
ATOM 707 C C . HIS A 1 86 ? 35.234 -8.928 -33.304 1.00 73.25 86 HIS A C 1
ATOM 709 O O . HIS A 1 86 ? 34.707 -9.157 -32.213 1.00 73.25 86 HIS A O 1
ATOM 715 N N . PRO A 1 87 ? 34.965 -9.695 -34.377 1.00 66.56 87 PRO A N 1
ATOM 716 C CA . PRO A 1 87 ? 33.945 -10.751 -34.377 1.00 66.56 87 PRO A CA 1
ATOM 717 C C . PRO A 1 87 ? 34.242 -11.907 -33.403 1.00 66.56 87 PRO A C 1
ATOM 719 O O . PRO A 1 87 ? 33.313 -12.5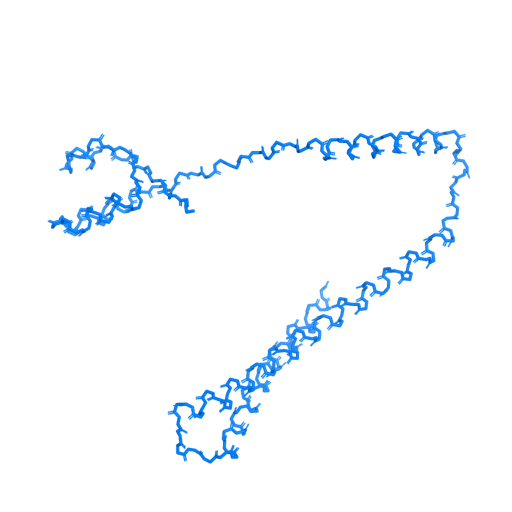43 -32.914 1.00 66.56 87 PRO A O 1
ATOM 722 N N . ASP A 1 88 ? 35.519 -12.141 -33.078 1.00 68.19 88 ASP A N 1
ATOM 723 C CA . ASP A 1 88 ? 35.957 -13.187 -32.138 1.00 68.19 88 ASP A CA 1
ATOM 724 C C . ASP A 1 88 ? 36.112 -12.669 -30.697 1.00 68.19 88 ASP A C 1
ATOM 726 O O . ASP A 1 88 ? 36.334 -13.440 -29.763 1.00 68.19 88 ASP A O 1
ATOM 730 N N . SER A 1 89 ? 35.993 -11.354 -30.495 1.00 60.69 89 SER A N 1
ATOM 731 C CA . SER A 1 89 ? 36.040 -10.736 -29.169 1.00 60.69 89 SER A CA 1
ATOM 732 C C . SER A 1 89 ? 34.627 -10.614 -28.628 1.00 60.69 89 SER A C 1
ATOM 734 O O . SER A 1 89 ? 34.099 -9.519 -28.479 1.00 60.69 89 SER A O 1
ATOM 736 N N . TYR A 1 90 ? 34.003 -11.743 -28.303 1.00 55.19 90 TYR A N 1
ATOM 737 C CA . TYR A 1 90 ? 32.949 -11.705 -27.297 1.00 55.19 90 TYR A CA 1
ATOM 738 C C . TYR A 1 90 ? 33.662 -11.371 -25.982 1.00 55.19 90 TYR A C 1
ATOM 740 O O . TYR A 1 90 ? 34.447 -12.200 -25.509 1.00 55.19 90 TYR A O 1
ATOM 748 N N . PRO A 1 91 ? 33.498 -10.169 -25.399 1.00 56.19 91 PRO A N 1
ATOM 749 C CA . PRO A 1 91 ? 34.122 -9.904 -24.122 1.00 56.19 91 PRO A CA 1
ATOM 750 C C . PRO A 1 91 ? 33.499 -10.899 -23.150 1.00 56.19 91 PRO A C 1
ATOM 752 O O . PRO A 1 91 ? 32.283 -10.927 -22.967 1.00 56.19 91 PRO A O 1
ATOM 755 N N . ALA A 1 92 ? 34.320 -11.766 -22.561 1.00 53.91 92 ALA A N 1
ATOM 756 C CA . ALA A 1 92 ? 33.933 -12.487 -21.367 1.00 53.91 92 ALA A CA 1
ATOM 757 C C . ALA A 1 92 ? 33.633 -11.408 -20.326 1.00 53.91 92 ALA A C 1
ATOM 759 O O . ALA A 1 92 ? 34.536 -10.851 -19.704 1.00 53.91 92 ALA A O 1
ATOM 760 N N . VAL A 1 93 ? 32.356 -11.044 -20.222 1.00 51.00 93 VAL A N 1
ATOM 761 C CA . VAL A 1 93 ? 31.810 -10.055 -19.300 1.00 51.00 93 VAL A CA 1
ATOM 762 C C . VAL A 1 93 ? 31.885 -10.639 -17.885 1.00 51.00 93 VAL A C 1
ATOM 764 O O . VAL A 1 93 ? 30.872 -10.849 -17.245 1.00 51.00 93 VAL A O 1
ATOM 767 N N . ALA A 1 94 ? 33.067 -11.028 -17.413 1.00 53.09 94 ALA A N 1
ATOM 768 C CA . ALA A 1 94 ? 33.223 -11.744 -16.152 1.00 53.09 94 ALA A CA 1
ATOM 769 C C . ALA A 1 94 ? 33.274 -10.764 -14.968 1.00 53.09 94 ALA A C 1
ATOM 771 O O . ALA A 1 94 ? 32.581 -10.969 -13.975 1.00 53.09 94 ALA A O 1
ATOM 772 N N . ASP A 1 95 ? 33.998 -9.648 -15.101 1.00 52.75 95 ASP A N 1
ATOM 773 C CA . ASP A 1 95 ? 34.233 -8.734 -13.972 1.00 52.75 95 ASP A CA 1
ATOM 774 C C . ASP A 1 95 ? 33.108 -7.711 -13.743 1.00 52.75 95 ASP A C 1
ATOM 776 O O . ASP A 1 95 ? 32.775 -7.396 -12.600 1.00 52.75 95 ASP A O 1
ATOM 780 N N . SER A 1 96 ? 32.449 -7.217 -14.796 1.00 51.28 96 SER A N 1
ATOM 781 C CA . SER A 1 96 ? 31.310 -6.294 -14.647 1.00 51.28 96 SER A CA 1
ATOM 782 C C . SER A 1 96 ? 29.968 -7.010 -14.451 1.00 51.28 96 SER A C 1
ATOM 784 O O . SER A 1 96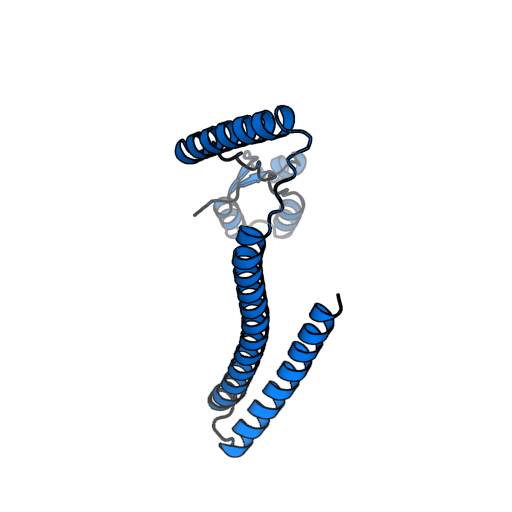 ? 29.041 -6.414 -13.894 1.00 51.28 96 SER A O 1
ATOM 786 N N . VAL A 1 97 ? 29.848 -8.293 -14.827 1.00 53.06 97 VAL A N 1
ATOM 787 C CA . VAL A 1 97 ? 28.674 -9.117 -14.477 1.00 53.06 97 VAL A CA 1
ATOM 788 C C . VAL A 1 97 ? 28.684 -9.475 -13.004 1.00 53.06 97 VAL A C 1
ATOM 790 O O . VAL A 1 97 ? 27.621 -9.418 -12.416 1.00 53.06 97 VAL A O 1
ATOM 793 N N . ALA A 1 98 ? 29.829 -9.749 -12.374 1.00 50.88 98 ALA A N 1
ATOM 794 C CA . ALA A 1 98 ? 29.864 -10.062 -10.941 1.00 50.88 98 ALA A CA 1
ATOM 795 C C . ALA A 1 98 ? 29.461 -8.863 -10.050 1.00 50.88 98 ALA A C 1
ATOM 797 O O . ALA A 1 98 ? 28.727 -9.010 -9.073 1.00 50.88 98 ALA A O 1
ATOM 798 N N . ALA A 1 99 ? 29.887 -7.644 -10.403 1.00 53.34 99 ALA A N 1
ATOM 799 C CA . ALA A 1 99 ? 29.490 -6.435 -9.673 1.00 53.34 99 ALA A CA 1
ATOM 800 C C . ALA A 1 99 ? 28.034 -6.017 -9.967 1.00 53.34 99 ALA A C 1
ATOM 802 O O . ALA A 1 99 ? 27.314 -5.574 -9.068 1.00 53.34 99 ALA A O 1
ATOM 803 N N . SER A 1 100 ? 27.569 -6.181 -11.212 1.00 54.78 100 SER A N 1
ATOM 804 C CA . SER A 1 100 ? 26.167 -5.919 -11.566 1.00 54.78 100 SER A CA 1
ATOM 805 C C . SER A 1 100 ? 25.214 -7.024 -11.102 1.00 54.78 100 SER A C 1
ATOM 807 O O . SER A 1 100 ? 24.060 -6.721 -10.804 1.00 54.78 100 SER A O 1
ATOM 809 N N . SER A 1 101 ? 25.669 -8.273 -10.960 1.00 58.34 101 SER A N 1
ATOM 810 C CA . SER A 1 101 ? 24.897 -9.366 -10.363 1.00 58.34 101 SER A CA 1
ATOM 811 C C . SER A 1 101 ? 24.697 -9.116 -8.877 1.00 58.34 101 SER A C 1
ATOM 813 O O . SER A 1 101 ? 23.563 -9.207 -8.426 1.00 58.34 101 SER A O 1
ATOM 815 N N . PHE A 1 102 ? 25.720 -8.653 -8.149 1.00 58.72 102 PHE A N 1
ATOM 816 C CA . PHE A 1 102 ? 25.568 -8.262 -6.743 1.00 58.72 102 PHE A CA 1
ATOM 817 C C . PHE A 1 102 ? 24.585 -7.092 -6.571 1.00 58.72 102 PHE A C 1
ATOM 819 O O . PHE A 1 102 ? 23.714 -7.122 -5.706 1.00 58.72 102 PHE A O 1
ATOM 826 N N . GLY A 1 103 ? 24.653 -6.078 -7.444 1.00 61.97 103 GLY A N 1
ATOM 827 C CA . GLY A 1 103 ? 23.679 -4.979 -7.458 1.00 61.97 103 GLY A CA 1
ATOM 828 C C . GLY A 1 103 ? 22.251 -5.440 -7.783 1.00 61.97 103 GLY A C 1
ATOM 829 O O . GLY A 1 103 ? 21.294 -4.982 -7.155 1.00 61.97 103 GLY A O 1
ATOM 830 N N . ARG A 1 104 ? 22.096 -6.384 -8.719 1.00 61.50 104 ARG A N 1
ATOM 831 C CA . ARG A 1 104 ? 20.803 -6.997 -9.066 1.00 61.50 104 ARG A CA 1
ATOM 832 C C . ARG A 1 104 ? 20.260 -7.889 -7.950 1.00 61.50 104 ARG A C 1
ATOM 834 O O . ARG A 1 104 ? 19.059 -7.863 -7.698 1.00 61.50 104 ARG A O 1
ATOM 841 N N . GLU A 1 105 ? 21.114 -8.632 -7.258 1.00 59.84 105 GLU A N 1
ATOM 842 C CA . GLU A 1 105 ? 20.760 -9.447 -6.090 1.00 59.84 105 GLU A CA 1
ATOM 843 C C . GLU A 1 105 ? 20.340 -8.563 -4.912 1.00 59.84 105 GLU A C 1
ATOM 845 O O . GLU A 1 105 ? 19.313 -8.814 -4.281 1.00 59.84 105 GLU A O 1
ATOM 850 N N . MET A 1 106 ? 21.049 -7.457 -4.676 1.00 65.12 106 MET A N 1
ATOM 851 C CA . MET A 1 106 ? 20.690 -6.474 -3.651 1.00 65.12 106 MET A CA 1
ATOM 852 C C . MET A 1 106 ? 19.367 -5.762 -3.981 1.00 65.12 106 MET A C 1
ATOM 854 O O . MET A 1 106 ? 18.544 -5.513 -3.099 1.00 65.12 106 MET A O 1
ATOM 858 N N . GLN A 1 107 ? 19.106 -5.492 -5.263 1.00 66.62 107 GLN A N 1
ATOM 859 C CA . GLN A 1 107 ? 17.823 -4.956 -5.723 1.00 66.62 107 GLN A CA 1
ATOM 860 C C . GLN A 1 107 ? 16.678 -5.974 -5.572 1.00 66.62 107 GLN A C 1
ATOM 862 O O . GLN A 1 107 ? 15.570 -5.596 -5.182 1.00 66.62 107 GLN A O 1
ATOM 867 N N . ALA A 1 108 ? 16.935 -7.260 -5.825 1.00 64.69 108 ALA A N 1
ATOM 868 C CA . ALA A 1 108 ? 15.968 -8.332 -5.599 1.00 64.69 108 ALA A CA 1
ATOM 869 C C . ALA A 1 108 ? 15.648 -8.508 -4.102 1.00 64.6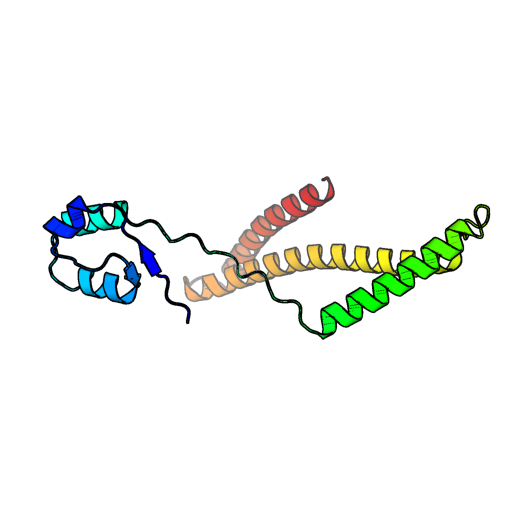9 108 ALA A C 1
ATOM 871 O O . ALA A 1 108 ? 14.474 -8.617 -3.737 1.00 64.69 108 ALA A O 1
ATOM 872 N N . ALA A 1 109 ? 16.661 -8.434 -3.234 1.00 66.62 109 ALA A N 1
ATOM 873 C CA . ALA A 1 109 ? 16.494 -8.462 -1.781 1.00 66.62 109 ALA A CA 1
ATOM 874 C C . ALA A 1 109 ? 15.650 -7.275 -1.275 1.00 66.62 109 ALA A C 1
ATOM 876 O O . ALA A 1 109 ? 14.722 -7.459 -0.486 1.00 66.62 109 ALA A O 1
ATOM 877 N N . ASN A 1 110 ? 15.889 -6.066 -1.798 1.00 74.62 110 ASN A N 1
ATOM 878 C CA . ASN A 1 110 ? 15.088 -4.881 -1.468 1.00 74.62 110 ASN A CA 1
ATOM 879 C C . ASN A 1 110 ? 13.617 -5.025 -1.886 1.00 74.62 110 ASN A C 1
ATOM 881 O O . ASN A 1 110 ? 12.719 -4.558 -1.180 1.00 74.62 110 ASN A O 1
ATOM 885 N N . ARG A 1 111 ? 13.347 -5.687 -3.018 1.00 76.50 111 ARG A N 1
ATOM 886 C CA . ARG A 1 111 ? 11.975 -5.941 -3.476 1.00 76.50 111 ARG A CA 1
ATOM 887 C C . ARG A 1 111 ? 11.240 -6.903 -2.543 1.00 76.50 111 ARG A C 1
ATOM 889 O O . ARG A 1 111 ? 10.107 -6.612 -2.171 1.00 76.50 111 ARG A O 1
ATOM 896 N N . GLN A 1 112 ? 11.879 -7.996 -2.125 1.00 77.12 112 GLN A N 1
ATOM 897 C CA . GLN A 1 112 ? 11.282 -8.942 -1.172 1.00 77.12 112 GLN A CA 1
ATOM 898 C C . GLN A 1 112 ? 11.013 -8.287 0.188 1.00 77.12 112 GLN A C 1
ATOM 900 O O . GLN A 1 112 ? 9.923 -8.439 0.739 1.00 77.12 112 GLN A O 1
ATOM 905 N N . LEU A 1 113 ? 11.957 -7.483 0.685 1.00 83.06 113 LEU A N 1
ATOM 906 C CA . LEU A 1 113 ? 11.785 -6.737 1.931 1.00 83.06 113 LEU A CA 1
ATOM 907 C C . LEU A 1 113 ? 10.597 -5.766 1.850 1.00 83.06 113 LEU A C 1
ATOM 909 O O . LEU A 1 113 ? 9.800 -5.684 2.779 1.00 83.06 113 LEU A O 1
ATOM 913 N N . THR A 1 114 ? 10.448 -5.064 0.725 1.00 83.75 114 THR A N 1
ATOM 914 C CA . THR A 1 114 ? 9.362 -4.092 0.524 1.00 83.75 114 THR A CA 1
ATOM 915 C C . THR A 1 114 ? 7.988 -4.764 0.564 1.00 83.75 114 THR A C 1
ATOM 917 O O . THR A 1 114 ? 7.052 -4.208 1.134 1.00 83.75 114 THR A O 1
ATOM 920 N N . VAL A 1 115 ? 7.865 -5.977 0.017 1.00 84.62 115 VAL A N 1
ATOM 921 C CA . VAL A 1 115 ? 6.611 -6.747 0.053 1.00 84.62 115 VAL A CA 1
ATOM 922 C C . VAL A 1 115 ? 6.264 -7.171 1.484 1.00 84.62 115 VAL A C 1
ATOM 924 O O . VAL A 1 115 ? 5.130 -6.973 1.917 1.00 84.62 115 VAL A O 1
ATOM 927 N N . VAL A 1 116 ? 7.236 -7.678 2.249 1.00 86.25 116 VAL A N 1
ATOM 928 C CA . VAL A 1 116 ? 7.026 -8.045 3.662 1.00 86.25 116 VAL A CA 1
ATOM 929 C C . VAL A 1 116 ? 6.663 -6.821 4.503 1.00 86.25 116 VAL A C 1
ATOM 931 O O . VAL A 1 116 ? 5.756 -6.885 5.331 1.00 86.25 116 VAL A O 1
ATOM 934 N N . LEU A 1 117 ? 7.332 -5.690 4.270 1.00 88.50 117 LEU A N 1
ATOM 935 C CA . LEU A 1 117 ? 7.024 -4.436 4.954 1.00 88.50 117 LEU A CA 1
ATOM 936 C C . LEU A 1 117 ? 5.609 -3.946 4.649 1.00 88.50 117 LEU A C 1
ATOM 938 O O . LEU A 1 117 ? 4.950 -3.451 5.558 1.00 88.50 117 LEU A O 1
ATOM 942 N N . ASN A 1 118 ? 5.128 -4.109 3.415 1.00 89.69 118 ASN A N 1
ATOM 943 C CA . ASN A 1 118 ? 3.766 -3.729 3.054 1.00 89.69 118 ASN A CA 1
ATOM 944 C C . ASN A 1 118 ? 2.729 -4.526 3.862 1.00 89.69 118 ASN A C 1
ATOM 946 O O . ASN A 1 118 ? 1.850 -3.924 4.469 1.00 89.69 118 ASN A O 1
ATOM 950 N N . VAL A 1 119 ? 2.892 -5.852 3.953 1.00 91.12 119 VAL A N 1
ATOM 951 C CA . VAL A 1 119 ? 2.017 -6.719 4.769 1.00 91.12 119 VAL A CA 1
ATOM 952 C C . VAL A 1 119 ? 2.114 -6.381 6.257 1.00 91.12 119 VAL A C 1
ATOM 954 O O . VAL A 1 119 ? 1.121 -6.348 6.976 1.00 91.12 119 VAL A O 1
ATOM 957 N N . LEU A 1 120 ? 3.315 -6.104 6.758 1.00 92.31 120 LEU A N 1
ATOM 958 C CA . LEU A 1 120 ? 3.478 -5.732 8.161 1.00 92.31 120 LEU A CA 1
ATOM 959 C C . LEU A 1 120 ? 2.778 -4.399 8.461 1.00 92.31 120 LEU A C 1
ATOM 961 O O . LEU A 1 120 ? 2.128 -4.255 9.497 1.00 92.31 120 LEU A O 1
ATOM 965 N N . LEU A 1 121 ? 2.868 -3.439 7.540 1.00 93.94 121 LEU A N 1
ATOM 966 C CA . LEU A 1 121 ? 2.243 -2.130 7.674 1.00 93.94 121 LEU A CA 1
ATOM 967 C C . LEU A 1 121 ? 0.714 -2.223 7.639 1.00 93.94 121 LEU A C 1
ATOM 969 O O . LEU A 1 121 ? 0.063 -1.586 8.466 1.00 93.94 121 LEU A O 1
ATOM 973 N N . THR A 1 122 ? 0.133 -3.036 6.756 1.00 94.44 122 THR A N 1
ATOM 974 C CA . THR A 1 122 ? -1.323 -3.254 6.701 1.00 94.44 122 THR A CA 1
ATOM 975 C C . THR A 1 122 ? -1.844 -3.959 7.953 1.00 94.44 122 THR A C 1
ATOM 977 O O . THR A 1 122 ? -2.872 -3.551 8.503 1.00 94.44 122 THR A O 1
ATOM 980 N N . VAL A 1 123 ? -1.120 -4.953 8.472 1.00 94.88 123 VAL A N 1
ATOM 981 C CA . VAL A 1 123 ? -1.483 -5.662 9.711 1.00 94.88 123 VAL A CA 1
ATOM 982 C C . VAL A 1 123 ? -1.432 -4.724 10.918 1.00 94.88 123 VAL A C 1
ATOM 984 O O . VAL A 1 123 ? -2.382 -4.682 11.704 1.00 94.88 123 VAL A O 1
ATOM 987 N N . VAL A 1 124 ? -0.370 -3.922 11.046 1.00 95.31 124 VAL A N 1
ATOM 988 C CA . VAL A 1 124 ? -0.249 -2.925 12.124 1.00 95.31 124 VAL A CA 1
ATOM 989 C C . VAL A 1 124 ? -1.335 -1.858 12.000 1.00 95.31 124 VAL A C 1
ATOM 991 O O . VAL A 1 124 ? -1.979 -1.533 12.997 1.00 95.31 124 VAL A O 1
ATOM 994 N N . ALA A 1 125 ? -1.591 -1.346 10.794 1.00 95.62 125 ALA A N 1
ATOM 995 C CA . ALA A 1 125 ? -2.648 -0.367 10.558 1.00 95.62 125 ALA A CA 1
ATOM 996 C C . ALA A 1 125 ? -4.027 -0.923 10.936 1.00 95.62 125 ALA A C 1
ATOM 998 O O . ALA A 1 125 ? -4.785 -0.246 11.625 1.00 95.62 125 ALA A O 1
ATOM 999 N N . THR A 1 126 ? -4.327 -2.169 10.562 1.00 95.62 126 THR A N 1
ATOM 1000 C CA . THR A 1 126 ? -5.593 -2.836 10.902 1.00 95.62 126 THR A CA 1
ATOM 1001 C C . THR A 1 126 ? -5.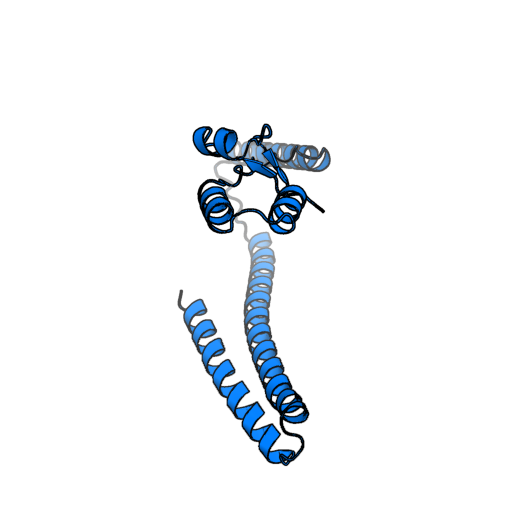727 -3.058 12.404 1.00 95.62 126 THR A C 1
ATOM 1003 O O . THR A 1 126 ? -6.795 -2.823 12.965 1.00 95.62 126 THR A O 1
ATOM 1006 N N . PHE A 1 127 ? -4.651 -3.472 13.075 1.00 95.50 127 PHE A N 1
ATOM 1007 C CA . PHE A 1 127 ? -4.644 -3.644 14.524 1.00 95.50 127 PHE A CA 1
ATOM 1008 C C . PHE A 1 127 ? -4.913 -2.321 15.250 1.00 95.50 127 PHE A C 1
ATOM 1010 O O . PHE A 1 127 ? -5.805 -2.245 16.097 1.00 95.50 127 PHE A O 1
ATOM 1017 N N . VAL A 1 128 ? -4.172 -1.266 14.891 1.00 94.88 128 VAL A N 1
ATOM 1018 C CA . VAL A 1 128 ? -4.337 0.072 15.474 1.00 94.88 128 VAL A CA 1
ATOM 1019 C C . VAL A 1 128 ? -5.732 0.608 15.172 1.00 94.88 128 VAL A C 1
ATOM 1021 O O . VAL A 1 128 ? -6.388 1.125 16.071 1.00 94.88 128 VAL A O 1
ATOM 1024 N N . PHE A 1 129 ? -6.223 0.432 13.947 1.00 94.38 129 PHE A N 1
ATOM 1025 C CA . PHE A 1 129 ? -7.577 0.815 13.562 1.00 94.38 129 PHE A CA 1
ATOM 1026 C C . PHE A 1 129 ? -8.642 0.048 14.353 1.00 94.38 129 PHE A C 1
ATOM 1028 O O . PHE A 1 129 ? -9.594 0.658 14.824 1.00 94.38 129 PHE A O 1
ATOM 1035 N N . GLY A 1 130 ? -8.481 -1.258 14.564 1.00 92.06 130 GLY A N 1
ATOM 1036 C CA . GLY A 1 130 ? -9.396 -2.050 15.384 1.00 92.06 130 GLY A CA 1
ATOM 1037 C C . GLY A 1 130 ? -9.396 -1.597 16.844 1.00 92.06 130 GLY A C 1
ATOM 1038 O O . GLY A 1 130 ? -10.456 -1.402 17.430 1.00 92.06 130 GLY A O 1
ATOM 1039 N N . PHE A 1 131 ? -8.220 -1.350 17.420 1.00 91.31 131 PHE A N 1
ATOM 1040 C CA . PHE A 1 131 ? -8.085 -0.920 18.811 1.00 91.31 131 PHE A CA 1
ATOM 1041 C C . PHE A 1 131 ? -8.599 0.511 19.048 1.00 91.31 131 PHE A C 1
ATOM 1043 O O . PHE A 1 131 ? -9.449 0.737 19.913 1.00 91.31 131 PHE A O 1
ATOM 1050 N N . VAL A 1 132 ? -8.104 1.474 18.266 1.00 92.12 132 VAL A N 1
ATOM 1051 C CA . VAL A 1 132 ? -8.455 2.899 18.376 1.00 92.12 132 VAL A CA 1
ATOM 1052 C C . VAL A 1 132 ? -9.866 3.150 17.851 1.00 92.12 132 VAL A C 1
ATOM 1054 O O . VAL A 1 132 ? -10.627 3.894 18.461 1.00 92.12 132 VAL A O 1
ATOM 1057 N N . GLY A 1 133 ? -10.266 2.491 16.764 1.00 90.81 133 GLY A N 1
ATOM 1058 C CA . GLY A 1 133 ? -11.619 2.590 16.220 1.00 90.81 133 GLY A CA 1
ATOM 1059 C C . GLY A 1 133 ? -12.665 2.202 17.260 1.00 90.81 133 GLY A C 1
ATOM 1060 O O . GLY A 1 133 ? -13.571 2.988 17.533 1.00 90.81 133 GLY A O 1
ATOM 1061 N N . LEU A 1 134 ? -12.481 1.063 17.937 1.00 90.25 134 LEU A N 1
ATOM 1062 C CA . LEU A 1 134 ? -13.380 0.623 19.010 1.00 90.25 134 LEU A CA 1
ATOM 1063 C C . LEU A 1 134 ? -13.370 1.540 20.233 1.00 90.25 134 LEU A C 1
ATOM 1065 O O . LEU A 1 134 ? -14.379 1.615 20.933 1.00 90.25 134 LEU A O 1
ATOM 1069 N N . GLN A 1 135 ? -12.265 2.239 20.499 1.00 87.94 135 GLN A N 1
ATOM 1070 C CA . GLN A 1 135 ? -12.217 3.243 21.559 1.00 87.94 135 GLN A CA 1
ATOM 1071 C C . GLN A 1 135 ? -13.177 4.405 21.274 1.00 87.94 135 GLN A C 1
ATOM 1073 O O . GLN A 1 135 ? -13.821 4.887 22.204 1.00 87.94 135 GLN A O 1
ATOM 1078 N N . TYR A 1 136 ? -13.301 4.822 20.011 1.00 87.38 136 TYR A N 1
ATOM 1079 C CA . TYR A 1 136 ? -14.214 5.896 19.615 1.00 87.38 136 TYR A CA 1
ATOM 1080 C C . TYR A 1 136 ? -15.665 5.434 19.474 1.00 87.38 136 TYR A C 1
ATOM 1082 O O . TYR A 1 136 ? -16.567 6.181 19.841 1.00 87.38 136 TYR A O 1
ATOM 1090 N N . THR A 1 137 ? -15.917 4.227 18.953 1.00 88.00 137 THR A N 1
ATOM 1091 C CA . THR A 1 137 ? -17.300 3.754 18.747 1.00 88.00 137 THR A CA 1
ATOM 1092 C C . THR A 1 137 ? -17.951 3.220 20.024 1.00 88.00 137 THR A C 1
ATOM 1094 O O . THR A 1 137 ? -19.150 3.399 20.204 1.00 88.00 137 THR A O 1
ATOM 1097 N N . HIS A 1 138 ? -17.190 2.554 20.900 1.00 83.56 138 HIS A N 1
ATOM 1098 C CA . HIS A 1 138 ? -17.714 1.885 22.096 1.00 83.56 138 HIS A CA 1
ATOM 1099 C C . HIS A 1 138 ? -16.810 2.145 23.317 1.00 83.56 138 HIS A C 1
ATOM 1101 O O . HIS A 1 138 ? -16.009 1.277 23.699 1.00 83.56 138 HIS A O 1
ATOM 1107 N N . PRO A 1 139 ? -16.929 3.326 23.960 1.00 81.00 139 PRO A N 1
ATOM 1108 C CA . PRO A 1 139 ? -16.097 3.732 25.097 1.00 81.00 139 PRO A CA 1
ATOM 1109 C C . PRO A 1 139 ? -16.268 2.848 26.347 1.00 81.00 139 PRO A C 1
ATOM 1111 O O . PRO A 1 139 ? -15.352 2.795 27.169 1.00 81.00 139 PRO A O 1
ATOM 1114 N N . ASP A 1 140 ? -17.353 2.078 26.435 1.00 87.06 140 ASP A N 1
ATOM 1115 C CA . ASP A 1 140 ? -17.673 1.223 27.588 1.00 87.06 140 ASP A CA 1
ATOM 1116 C C . ASP A 1 140 ? -16.962 -0.144 27.578 1.00 87.06 140 ASP A C 1
ATOM 1118 O O . ASP A 1 140 ? -16.958 -0.858 28.580 1.00 87.06 140 ASP A O 1
ATOM 1122 N N . LEU A 1 141 ? -16.344 -0.534 26.455 1.00 85.12 141 LEU A N 1
ATOM 1123 C CA . LEU A 1 141 ? -15.585 -1.786 26.362 1.00 85.12 141 LEU A CA 1
ATOM 1124 C C . LEU A 1 141 ? -14.289 -1.724 27.183 1.00 85.12 141 LEU A C 1
ATOM 1126 O O . LEU A 1 141 ? -13.546 -0.740 27.131 1.00 85.12 141 LEU A O 1
ATOM 1130 N N . SER A 1 142 ? -13.972 -2.814 27.886 1.00 90.19 142 SER A N 1
ATOM 1131 C CA . SER A 1 142 ? -12.691 -2.952 28.581 1.00 90.19 142 SER A CA 1
ATOM 1132 C C . SER A 1 142 ? -11.524 -2.920 27.585 1.00 90.19 142 SER A C 1
ATOM 1134 O O . SER A 1 142 ? -11.647 -3.322 26.422 1.00 90.19 142 SER A O 1
ATOM 1136 N N . GLN A 1 143 ? -10.365 -2.433 28.038 1.00 86.06 143 GLN A N 1
ATOM 1137 C CA . GLN A 1 143 ? -9.166 -2.334 27.195 1.00 86.06 143 GLN A CA 1
ATOM 1138 C C . GLN A 1 143 ? -8.755 -3.697 26.616 1.00 86.06 143 GLN A C 1
ATOM 1140 O O . GLN A 1 143 ? -8.347 -3.781 25.459 1.00 86.06 143 GLN A O 1
ATOM 1145 N N . GLU A 1 144 ? -8.932 -4.764 27.396 1.00 90.44 144 GLU A N 1
ATOM 1146 C CA . GLU A 1 144 ? -8.616 -6.139 27.008 1.00 90.44 144 GLU A CA 1
ATOM 1147 C C . GLU A 1 144 ? -9.487 -6.619 25.842 1.00 90.44 144 GLU A C 1
ATOM 1149 O O . GLU A 1 144 ? -8.972 -7.161 24.864 1.00 90.44 144 GLU A O 1
ATOM 1154 N N . THR A 1 145 ? -10.800 -6.362 25.882 1.00 89.44 145 THR A N 1
ATOM 1155 C CA . THR A 1 145 ? -11.712 -6.770 24.804 1.00 89.44 145 THR A CA 1
ATOM 1156 C C . THR A 1 145 ? -11.402 -6.040 23.499 1.00 89.44 145 THR A C 1
ATOM 1158 O O . THR A 1 145 ? -11.412 -6.658 22.434 1.00 89.44 145 THR A O 1
ATOM 1161 N N . ARG A 1 146 ? -11.055 -4.748 23.560 1.00 90.06 146 ARG A N 1
ATOM 1162 C CA . ARG A 1 146 ? -10.638 -3.983 22.370 1.00 90.06 146 ARG A CA 1
ATOM 1163 C C . ARG A 1 146 ? -9.364 -4.538 21.745 1.00 90.06 146 ARG A C 1
ATOM 1165 O O . ARG A 1 146 ? -9.271 -4.608 20.521 1.00 90.06 146 ARG A O 1
ATOM 1172 N N . LEU A 1 147 ? -8.407 -4.950 22.577 1.00 92.88 147 LEU A N 1
ATOM 1173 C CA . LEU A 1 147 ? -7.162 -5.564 22.122 1.00 92.88 147 LEU A CA 1
ATOM 1174 C C . LEU A 1 147 ? -7.447 -6.884 21.402 1.00 92.88 147 LEU A C 1
ATOM 1176 O O . LEU A 1 147 ? -6.964 -7.080 20.290 1.00 92.88 147 LEU A O 1
ATOM 1180 N N . VAL A 1 148 ? -8.284 -7.749 21.984 1.00 94.75 148 VAL A N 1
ATOM 1181 C CA . VAL A 1 148 ? -8.659 -9.032 21.367 1.00 94.75 148 VAL A CA 1
ATOM 1182 C C . VAL A 1 148 ? -9.363 -8.818 20.027 1.00 94.75 148 VAL A C 1
ATOM 1184 O O . VAL A 1 148 ? -9.004 -9.469 19.051 1.00 94.75 148 VAL A O 1
ATOM 1187 N N . ILE A 1 149 ? -10.314 -7.884 19.934 1.00 92.62 149 ILE A N 1
ATOM 1188 C CA . ILE A 1 149 ? -11.013 -7.621 18.665 1.00 92.62 149 ILE A CA 1
ATOM 1189 C C . ILE A 1 149 ? -10.051 -7.044 17.616 1.00 92.62 149 ILE A C 1
ATOM 1191 O O . ILE A 1 149 ? -10.065 -7.485 16.465 1.00 92.62 149 ILE A O 1
ATOM 1195 N N . GLY A 1 150 ? -9.184 -6.103 18.006 1.00 93.12 150 GLY A N 1
ATOM 1196 C CA . GLY A 1 150 ? -8.147 -5.566 17.122 1.00 93.12 150 GLY A CA 1
ATOM 1197 C C . GLY A 1 150 ? -7.189 -6.650 16.625 1.00 93.12 150 GLY A C 1
ATOM 1198 O O . GLY A 1 150 ? -6.854 -6.679 15.442 1.00 93.12 150 GLY A O 1
ATOM 1199 N N . LEU A 1 151 ? -6.810 -7.587 17.497 1.00 94.38 151 LEU A N 1
ATOM 1200 C CA . LEU A 1 151 ? -5.971 -8.732 17.149 1.00 94.38 151 LEU A CA 1
ATOM 1201 C C . LEU A 1 151 ? -6.683 -9.678 16.173 1.00 94.38 151 LEU A C 1
ATOM 1203 O O . LEU A 1 151 ? -6.082 -10.084 15.184 1.00 94.38 151 LEU A O 1
ATOM 1207 N N . VAL A 1 152 ? -7.963 -9.984 16.398 1.00 95.62 152 VAL A N 1
ATOM 1208 C CA . VAL A 1 152 ? -8.757 -10.830 15.491 1.00 95.62 152 VAL A CA 1
ATOM 1209 C C . VAL A 1 152 ? -8.854 -10.191 14.103 1.00 95.62 152 VAL A C 1
ATOM 1211 O O . VAL A 1 152 ? -8.563 -10.851 13.106 1.00 95.62 152 VAL A O 1
ATOM 1214 N N . MET A 1 153 ? -9.169 -8.896 14.015 1.00 94.44 153 MET A N 1
ATOM 1215 C CA . MET A 1 153 ? -9.196 -8.185 12.729 1.00 94.44 153 MET A CA 1
ATOM 1216 C C . MET A 1 153 ? -7.830 -8.209 12.032 1.00 94.44 153 MET A C 1
ATOM 1218 O O . MET A 1 153 ? -7.748 -8.514 10.842 1.00 94.44 153 MET A O 1
ATOM 1222 N N . ALA A 1 154 ? -6.752 -7.963 12.781 1.00 95.25 154 ALA A N 1
ATOM 1223 C CA . ALA A 1 154 ? -5.392 -8.022 12.258 1.00 95.25 154 ALA A CA 1
ATOM 1224 C C . ALA A 1 154 ? -5.026 -9.424 11.745 1.00 95.25 154 ALA A C 1
ATOM 1226 O O . ALA A 1 154 ? -4.392 -9.534 10.700 1.00 95.25 154 ALA A O 1
ATOM 1227 N N . THR A 1 155 ? -5.462 -10.497 12.418 1.00 94.56 155 THR A N 1
ATOM 1228 C CA . THR A 1 155 ? -5.218 -11.870 11.944 1.00 94.56 155 THR A CA 1
ATOM 1229 C C . THR A 1 155 ? -5.939 -12.180 10.636 1.00 94.56 155 THR A C 1
ATOM 1231 O O . THR A 1 155 ? -5.349 -12.813 9.766 1.00 94.56 155 THR A O 1
ATOM 1234 N N . VAL A 1 156 ? -7.175 -11.704 10.449 1.00 95.12 156 VAL A N 1
ATOM 1235 C CA . VAL A 1 156 ? -7.914 -11.898 9.189 1.00 95.12 156 VAL A CA 1
ATOM 1236 C C . VAL A 1 156 ? -7.190 -11.215 8.028 1.00 95.12 156 VAL A C 1
ATOM 1238 O O . VAL A 1 156 ? -6.986 -11.837 6.986 1.00 95.12 156 VAL A O 1
ATOM 1241 N N . VAL A 1 157 ? -6.754 -9.967 8.220 1.00 94.44 157 VAL A N 1
ATOM 1242 C CA . VAL A 1 157 ? -5.989 -9.228 7.202 1.00 94.44 157 VAL A CA 1
ATOM 1243 C C . VAL A 1 157 ? -4.632 -9.877 6.953 1.00 94.44 157 VAL A C 1
ATOM 1245 O O . VAL A 1 157 ? -4.246 -10.038 5.801 1.00 94.44 157 VAL A O 1
ATOM 1248 N N . LEU A 1 158 ? -3.948 -10.343 8.001 1.00 94.00 158 LEU A N 1
ATOM 1249 C CA . LEU A 1 158 ? -2.687 -11.069 7.863 1.00 94.00 158 LEU A CA 1
ATOM 1250 C C . LEU A 1 158 ? -2.846 -12.312 6.985 1.00 94.00 158 LEU A C 1
ATOM 1252 O O . LEU A 1 158 ? -2.005 -12.547 6.124 1.00 94.00 158 LEU A O 1
ATOM 1256 N N . PHE A 1 159 ? -3.914 -13.094 7.163 1.00 93.81 159 PHE A N 1
ATOM 1257 C CA . PHE A 1 159 ? -4.170 -14.253 6.307 1.00 93.81 159 PHE A CA 1
ATOM 1258 C C . PHE A 1 159 ? -4.500 -13.860 4.868 1.00 93.81 159 PHE A C 1
ATOM 1260 O O . PHE A 1 159 ? -4.022 -14.522 3.949 1.00 93.81 159 PHE A O 1
ATOM 1267 N N . ALA A 1 160 ? -5.278 -12.795 4.661 1.00 92.44 160 ALA A N 1
ATOM 1268 C CA . ALA A 1 160 ? -5.570 -12.291 3.323 1.00 92.44 160 ALA A CA 1
ATOM 1269 C C . ALA A 1 160 ? -4.282 -11.852 2.607 1.00 92.44 160 ALA A C 1
ATOM 1271 O O . ALA A 1 160 ? -3.974 -12.347 1.522 1.00 92.44 160 ALA A O 1
ATOM 1272 N N . ASP A 1 161 ? -3.486 -10.999 3.247 1.00 91.44 161 ASP A N 1
ATOM 1273 C CA . ASP A 1 161 ? -2.265 -10.441 2.671 1.00 91.44 161 ASP A CA 1
ATOM 1274 C C . ASP A 1 161 ? -1.171 -11.501 2.494 1.00 91.44 161 ASP A C 1
ATOM 1276 O O . ASP A 1 161 ? -0.504 -11.524 1.460 1.00 91.44 161 ASP A O 1
ATOM 1280 N N . ALA A 1 162 ? -1.010 -12.428 3.447 1.00 87.81 162 ALA A N 1
ATOM 1281 C CA . ALA A 1 162 ? -0.071 -13.543 3.317 1.00 87.81 162 ALA A CA 1
ATOM 1282 C C . ALA A 1 162 ? -0.475 -14.505 2.191 1.00 87.81 162 ALA A C 1
ATOM 1284 O O . ALA A 1 162 ? 0.392 -14.983 1.460 1.00 87.81 162 ALA A O 1
ATOM 1285 N N . TYR A 1 163 ? -1.775 -14.764 2.015 1.00 88.12 163 TYR A N 1
ATOM 1286 C CA . TYR A 1 163 ? -2.274 -15.576 0.905 1.00 88.12 163 TYR A CA 1
ATOM 1287 C C . TYR A 1 163 ? -1.948 -14.932 -0.446 1.00 88.12 163 TYR A C 1
ATOM 1289 O O . TYR A 1 163 ? -1.394 -15.597 -1.325 1.00 88.12 163 TYR A O 1
ATOM 1297 N N . PHE A 1 164 ? -2.236 -13.635 -0.602 1.00 83.56 164 PHE A N 1
ATOM 1298 C CA . PHE A 1 164 ? -1.884 -12.907 -1.820 1.00 83.56 164 PHE A CA 1
ATOM 1299 C C . PHE A 1 164 ? -0.370 -12.878 -2.035 1.00 83.56 164 PHE A C 1
ATOM 1301 O O . PHE A 1 164 ? 0.077 -13.149 -3.145 1.00 83.56 164 PHE A O 1
ATOM 1308 N N . LEU A 1 165 ? 0.429 -12.641 -0.991 1.00 85.44 165 LEU A N 1
ATOM 1309 C CA . LEU A 1 165 ? 1.891 -12.632 -1.075 1.00 85.44 165 LEU A CA 1
ATOM 1310 C C . LEU A 1 165 ? 2.436 -13.962 -1.599 1.00 85.44 165 LEU A C 1
ATOM 1312 O O . LEU A 1 165 ? 3.214 -13.956 -2.549 1.00 85.44 165 LEU A O 1
ATOM 1316 N N . VAL A 1 166 ? 2.011 -15.091 -1.023 1.00 83.06 166 VAL A N 1
ATOM 1317 C CA . VAL A 1 166 ? 2.466 -16.422 -1.459 1.00 83.06 166 VAL A CA 1
ATOM 1318 C C . VAL A 1 166 ? 2.047 -16.689 -2.902 1.00 83.06 166 VAL A C 1
ATOM 1320 O O . VAL A 1 166 ? 2.867 -17.134 -3.699 1.00 83.06 166 VAL A O 1
ATOM 1323 N N . LYS A 1 167 ? 0.806 -16.353 -3.268 1.00 81.88 167 LYS A N 1
ATOM 1324 C CA . LYS A 1 167 ? 0.313 -16.540 -4.635 1.00 81.88 167 LYS A CA 1
ATOM 1325 C C . LYS A 1 167 ? 1.068 -15.691 -5.666 1.00 81.88 167 LYS A C 1
ATOM 1327 O O . LYS A 1 167 ? 1.327 -16.167 -6.758 1.00 81.88 167 LYS A O 1
ATOM 1332 N N . THR A 1 168 ? 1.465 -14.469 -5.311 1.00 72.75 168 THR A N 1
ATOM 1333 C CA . THR A 1 168 ? 2.218 -13.570 -6.212 1.00 72.75 168 THR A CA 1
ATOM 1334 C C . THR A 1 168 ? 3.698 -13.963 -6.354 1.00 72.75 168 THR A C 1
ATOM 1336 O O . THR A 1 168 ? 4.405 -13.372 -7.163 1.00 72.75 168 THR A O 1
ATOM 1339 N N . LEU A 1 169 ? 4.202 -14.889 -5.527 1.00 69.69 169 LEU A N 1
ATOM 1340 C CA . LEU A 1 169 ? 5.563 -15.431 -5.640 1.00 69.69 169 LEU A CA 1
ATOM 1341 C C . LEU A 1 169 ? 5.621 -16.737 -6.447 1.00 69.69 169 LEU A C 1
ATOM 1343 O O . LEU A 1 169 ? 6.711 -17.118 -6.866 1.00 69.69 169 LEU A O 1
ATOM 1347 N N . ASP A 1 170 ? 4.487 -17.426 -6.602 1.00 67.81 170 ASP A N 1
ATOM 1348 C CA . ASP A 1 170 ? 4.366 -18.678 -7.363 1.00 67.81 170 ASP A CA 1
ATOM 1349 C C . ASP A 1 170 ? 4.103 -18.434 -8.867 1.00 67.81 170 ASP A C 1
ATOM 1351 O O . ASP A 1 170 ? 4.364 -19.310 -9.689 1.00 67.81 170 ASP A O 1
ATOM 1355 N N . GLU A 1 171 ? 3.624 -17.236 -9.229 1.00 51.09 171 GLU A N 1
ATOM 1356 C CA . GLU A 1 171 ? 3.531 -16.714 -10.609 1.00 51.09 171 GLU A CA 1
ATOM 1357 C C . GLU A 1 171 ? 4.823 -16.002 -11.049 1.00 51.09 171 GLU A C 1
ATOM 1359 O O . GLU A 1 171 ? 5.238 -16.210 -12.215 1.00 51.09 171 GLU A O 1
#

Foldseek 3Di:
DDWFKKFFPDVVLCVVVVPPDGIDTPVNLVVVVVPPDDVVSNVVRVVRIDRDDDPPPPDDDDPVVVVVVVVVVVVVVVVVVVCVVCVPCPPPCPVVCVVVVVVVVVVVVVVVVVLVVVLVVVLVVQLCCQLVVCCVPPVPDDSVVSNVRSNVRSVVSSVVSVVVVVVVVVD

InterPro domains:
  IPR021013 ATPase, vacuolar ER assembly factor, Vma12 [PF11712] (50-170)
  IPR021013 ATPase, vacuolar ER assembly factor, Vma12 [PTHR31394] (26-170)

Radius of gyration: 30.94 Å; chains: 1; bounding box: 74×46×65 Å

Organism: NCBI:txid1317129

pLDDT: mean 72.05, std 15.86, range [33.62, 95.62]